Protein AF-A0A4U0VE78-F1 (afdb_monomer)

Radius of gyration: 19.24 Å; Cα contacts (8 Å, |Δi|>4): 191; chains: 1; bounding box: 37×39×58 Å

Structure (mmCIF, N/CA/C/O backbone):
data_AF-A0A4U0VE78-F1
#
_entry.id   AF-A0A4U0VE78-F1
#
loop_
_atom_site.group_PDB
_atom_site.id
_atom_site.type_symbol
_atom_site.label_atom_id
_atom_site.label_alt_id
_atom_site.label_comp_id
_atom_site.label_asym_id
_atom_site.label_entity_id
_atom_site.label_seq_id
_atom_site.pdbx_PDB_ins_code
_atom_site.Cartn_x
_atom_site.Cartn_y
_atom_site.Cartn_z
_atom_site.occupancy
_atom_site.B_iso_or_equiv
_atom_site.auth_seq_id
_atom_site.auth_comp_id
_atom_site.auth_asym_id
_atom_site.auth_atom_id
_atom_site.pdbx_PDB_model_num
ATOM 1 N N . MET A 1 1 ? 1.342 -24.708 -14.573 1.00 27.44 1 MET A N 1
ATOM 2 C CA . MET A 1 1 ? 1.423 -23.961 -13.300 1.00 27.44 1 MET A CA 1
ATOM 3 C C . MET A 1 1 ? 1.554 -22.489 -13.660 1.00 27.44 1 MET A C 1
ATOM 5 O O . MET A 1 1 ? 2.652 -22.051 -13.956 1.00 27.44 1 MET A O 1
ATOM 9 N N . GLY A 1 2 ? 0.429 -21.781 -13.789 1.00 24.72 2 GLY A N 1
ATOM 10 C CA . GLY A 1 2 ? 0.387 -20.379 -14.217 1.00 24.72 2 GLY A CA 1
ATOM 11 C C . GLY A 1 2 ? -0.130 -19.509 -13.079 1.00 24.72 2 GLY A C 1
ATOM 12 O O . GLY A 1 2 ? -1.175 -19.813 -12.507 1.00 24.72 2 GLY A O 1
ATOM 13 N N . PHE A 1 3 ? 0.623 -18.475 -12.713 1.00 32.72 3 PHE A N 1
ATOM 14 C CA . PHE A 1 3 ? 0.104 -17.383 -11.899 1.00 32.72 3 PHE A CA 1
ATOM 15 C C . PHE A 1 3 ? -0.482 -16.368 -12.872 1.00 32.72 3 PHE A C 1
ATOM 17 O O . PHE A 1 3 ? 0.256 -15.757 -13.636 1.00 32.72 3 PHE A O 1
ATOM 24 N N . ASP A 1 4 ? -1.807 -16.268 -12.879 1.00 31.20 4 ASP A N 1
ATOM 25 C CA . ASP A 1 4 ? -2.548 -15.326 -13.709 1.00 31.20 4 ASP A CA 1
ATOM 26 C C . ASP A 1 4 ? -2.291 -13.903 -13.186 1.00 31.20 4 ASP A C 1
ATOM 28 O O . ASP A 1 4 ? -2.789 -13.491 -12.135 1.00 31.20 4 ASP A O 1
ATOM 32 N N . SER A 1 5 ? -1.415 -13.188 -13.882 1.00 38.59 5 SER A N 1
ATOM 33 C CA . SER A 1 5 ? -1.049 -11.784 -13.681 1.00 38.59 5 SER A CA 1
ATOM 34 C C . SER A 1 5 ? -2.082 -10.866 -14.345 1.00 38.59 5 SER A C 1
ATOM 36 O O . SER A 1 5 ? -1.769 -10.137 -15.280 1.00 38.59 5 SER A O 1
ATOM 38 N N . GLY A 1 6 ? -3.339 -10.963 -13.907 1.00 34.12 6 GLY A N 1
ATOM 39 C CA . GLY A 1 6 ? -4.485 -10.376 -14.611 1.00 34.12 6 GLY A CA 1
ATOM 40 C C . GLY A 1 6 ? -5.048 -9.065 -14.056 1.00 34.12 6 GLY A C 1
ATOM 41 O O . GLY A 1 6 ? -6.197 -8.774 -14.354 1.00 34.12 6 GLY A O 1
ATOM 42 N N . TYR A 1 7 ? -4.332 -8.291 -13.232 1.00 46.88 7 TYR A N 1
ATOM 43 C CA . TYR A 1 7 ? -4.975 -7.190 -12.481 1.00 46.88 7 TYR A CA 1
ATOM 44 C C . TYR A 1 7 ? -4.452 -5.773 -12.765 1.00 46.88 7 TYR A C 1
ATOM 46 O O . TYR A 1 7 ? -4.943 -4.817 -12.169 1.00 46.88 7 TYR A O 1
ATOM 54 N N . GLY A 1 8 ? -3.530 -5.620 -13.718 1.00 35.56 8 GLY A N 1
ATOM 55 C CA . GLY A 1 8 ? -3.016 -4.324 -14.176 1.00 35.56 8 GLY A CA 1
ATOM 56 C C . GLY A 1 8 ? -3.781 -3.647 -15.314 1.00 35.56 8 GLY A C 1
ATOM 57 O O . GLY A 1 8 ? -3.544 -2.482 -15.628 1.00 35.56 8 GLY A O 1
ATOM 58 N N . SER A 1 9 ? -4.668 -4.375 -15.995 1.00 37.34 9 SER A N 1
ATOM 59 C CA . SER A 1 9 ? -5.092 -4.005 -17.354 1.00 37.34 9 SER A CA 1
ATOM 60 C C . SER A 1 9 ? -6.288 -3.050 -17.431 1.00 37.34 9 SER A C 1
ATOM 62 O O . SER A 1 9 ? -6.512 -2.447 -18.479 1.00 37.34 9 SER A O 1
ATOM 64 N N . ASP A 1 10 ? -7.043 -2.874 -16.345 1.00 33.41 10 ASP A N 1
ATOM 65 C CA . ASP A 1 10 ? -8.353 -2.209 -16.413 1.00 33.41 10 ASP A CA 1
ATOM 66 C C . ASP A 1 10 ? -8.337 -0.715 -16.041 1.00 33.41 10 ASP A C 1
ATOM 68 O O . ASP A 1 10 ? -9.365 -0.049 -16.144 1.00 33.41 10 ASP A O 1
ATOM 72 N N . MET A 1 11 ? -7.183 -0.141 -15.672 1.00 41.16 11 MET A N 1
ATOM 73 C CA . MET A 1 11 ? -7.094 1.281 -15.286 1.00 41.16 11 MET A CA 1
ATOM 74 C C . MET A 1 11 ? -6.880 2.269 -16.448 1.00 41.16 11 MET A C 1
ATOM 76 O O . MET A 1 11 ? -6.975 3.473 -16.225 1.00 41.16 11 MET A O 1
ATOM 80 N N . PHE A 1 12 ? -6.634 1.813 -17.684 1.00 41.91 12 PHE A N 1
ATOM 81 C CA . PHE A 1 12 ? -6.246 2.696 -18.803 1.00 41.91 12 PHE A CA 1
ATOM 82 C C . PHE A 1 12 ? -7.201 2.678 -20.011 1.00 41.91 12 PHE A C 1
ATOM 84 O O . PHE A 1 12 ? -6.773 2.857 -21.148 1.00 41.91 12 PHE A O 1
ATOM 91 N N . LYS A 1 13 ? -8.513 2.507 -19.802 1.00 34.09 13 LYS A N 1
ATOM 92 C CA . LYS A 1 13 ? -9.522 2.782 -20.848 1.00 34.09 13 LYS A CA 1
ATOM 93 C C . LYS A 1 13 ? -10.047 4.220 -20.743 1.00 34.09 13 LYS A C 1
ATOM 95 O O . LYS A 1 13 ? -11.220 4.445 -20.466 1.00 34.09 13 LYS A O 1
ATOM 100 N N . GLY A 1 14 ? -9.156 5.187 -20.955 1.00 33.69 14 GLY A N 1
ATOM 101 C CA . GLY A 1 14 ? -9.486 6.596 -21.202 1.00 33.69 14 GLY A CA 1
ATOM 102 C C . GLY A 1 14 ? -9.104 6.953 -22.638 1.00 33.69 14 GLY A C 1
ATOM 103 O O . GLY A 1 14 ? -7.996 6.642 -23.059 1.00 33.69 14 GLY A O 1
ATOM 104 N N . GLY A 1 15 ? -10.051 7.499 -23.402 1.00 37.38 15 GLY A N 1
ATOM 105 C CA . GLY A 1 15 ? -10.053 7.532 -24.865 1.00 37.38 15 GLY A CA 1
ATOM 106 C C . GLY A 1 15 ? -8.938 8.337 -25.535 1.00 37.38 15 GLY A C 1
ATOM 107 O O . GLY A 1 15 ? -8.565 9.414 -25.082 1.00 37.38 15 GLY A O 1
ATOM 108 N N . PHE A 1 16 ? -8.479 7.807 -26.668 1.00 35.72 16 PHE A N 1
ATOM 109 C CA . PHE A 1 16 ? -7.700 8.518 -27.676 1.00 35.72 16 PHE A CA 1
ATOM 110 C C . PHE A 1 16 ? -8.466 8.376 -29.000 1.00 35.72 16 PHE A C 1
ATOM 112 O O . PHE A 1 16 ? -8.469 7.309 -29.617 1.00 35.72 16 PHE A O 1
ATOM 119 N N . ASP A 1 17 ? -9.208 9.407 -29.396 1.00 43.34 17 ASP A N 1
ATOM 120 C CA . ASP A 1 17 ? -9.890 9.495 -30.685 1.00 43.34 17 ASP A CA 1
ATOM 121 C C . ASP A 1 17 ? -8.882 9.971 -31.735 1.00 43.34 17 ASP A C 1
ATOM 123 O O . ASP A 1 17 ? -8.721 11.156 -31.996 1.00 43.34 17 ASP A O 1
ATOM 127 N N . GLY A 1 18 ? -8.136 9.012 -32.291 1.00 45.59 18 GLY A N 1
ATOM 128 C CA . GLY A 1 18 ? -7.018 9.224 -33.214 1.00 45.59 18 GLY A CA 1
ATOM 129 C C . GLY A 1 18 ? -7.351 10.011 -34.486 1.00 45.59 18 GLY A C 1
ATOM 130 O O . GLY A 1 18 ? -7.431 9.439 -35.569 1.00 45.59 18 GLY A O 1
ATOM 131 N N . SER A 1 19 ? -7.469 11.330 -34.367 1.00 44.75 19 SER A N 1
ATOM 132 C CA . SER A 1 19 ? -7.599 12.266 -35.477 1.00 44.75 19 SER A CA 1
ATOM 133 C C . SER A 1 19 ? -6.747 13.507 -35.210 1.00 44.75 19 SER A C 1
ATOM 135 O O . SER A 1 19 ? -7.251 14.579 -34.884 1.00 44.75 19 SER A O 1
ATOM 137 N N . GLY A 1 20 ? -5.435 13.355 -35.362 1.00 41.97 20 GLY A N 1
ATOM 138 C CA . GLY A 1 20 ? -4.485 14.460 -35.429 1.00 41.97 20 GLY A CA 1
ATOM 139 C C . GLY A 1 20 ? -3.294 14.041 -36.280 1.00 41.97 20 GLY A C 1
ATOM 140 O O . GLY A 1 20 ? -2.680 13.014 -36.000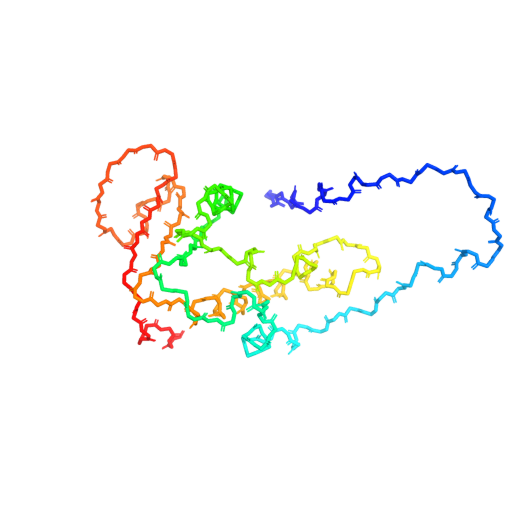 1.00 41.97 20 GLY A O 1
ATOM 141 N N . ASP A 1 21 ? -3.028 14.789 -37.350 1.00 46.38 21 ASP A N 1
ATOM 142 C CA . ASP A 1 21 ? -1.895 14.585 -38.256 1.00 46.38 21 ASP A CA 1
ATOM 143 C C . ASP A 1 21 ? -0.574 14.532 -37.478 1.00 46.38 21 ASP A C 1
ATOM 145 O O . ASP A 1 21 ? -0.225 15.467 -36.759 1.00 46.38 21 ASP A O 1
ATOM 149 N N . VAL A 1 22 ? 0.154 13.426 -37.639 1.00 48.09 22 VAL A N 1
ATOM 150 C CA . VAL A 1 22 ? 1.394 13.137 -36.912 1.00 48.09 22 VAL A CA 1
ATOM 151 C C . VAL A 1 22 ? 2.574 13.709 -37.698 1.00 48.09 22 VAL A C 1
ATOM 153 O O . VAL A 1 22 ? 2.828 13.314 -38.839 1.00 48.09 22 VAL A O 1
ATOM 156 N N . THR A 1 23 ? 3.311 14.640 -37.099 1.00 45.19 23 THR A N 1
ATOM 157 C CA . THR A 1 23 ? 4.557 15.176 -37.659 1.00 45.19 23 THR A CA 1
ATOM 158 C C . THR A 1 23 ? 5.752 14.295 -37.259 1.00 45.19 23 THR A C 1
ATOM 160 O O . THR A 1 23 ? 5.697 13.603 -36.243 1.00 45.19 23 THR A O 1
ATOM 163 N N . PRO A 1 24 ? 6.886 14.315 -37.992 1.00 50.06 24 PRO A N 1
ATOM 164 C CA . PRO A 1 24 ? 8.073 13.523 -37.638 1.00 50.06 24 PRO A CA 1
ATOM 165 C C . PRO A 1 24 ? 8.673 13.833 -36.252 1.00 50.06 24 PRO A C 1
ATOM 167 O O . PRO A 1 24 ? 9.544 13.097 -35.797 1.00 50.06 24 PRO A O 1
ATOM 170 N N . GLN A 1 25 ? 8.223 14.906 -35.589 1.00 47.09 25 GLN A N 1
ATOM 171 C CA . GLN A 1 25 ? 8.633 15.305 -34.238 1.00 47.09 25 GLN A CA 1
ATOM 172 C C . GLN A 1 25 ? 7.798 14.633 -33.129 1.00 47.09 25 GLN A C 1
ATOM 174 O O . GLN A 1 25 ? 8.206 14.651 -31.972 1.00 47.09 25 GLN A O 1
ATOM 179 N N . ASP A 1 26 ? 6.692 13.959 -33.467 1.00 46.66 26 ASP A N 1
ATOM 180 C CA . ASP A 1 26 ? 5.845 13.232 -32.506 1.00 46.66 26 ASP A CA 1
ATOM 181 C C . ASP A 1 26 ? 6.377 11.817 -32.181 1.00 46.66 26 ASP A C 1
ATOM 183 O O . ASP A 1 26 ? 5.838 11.110 -31.329 1.00 46.66 26 ASP A O 1
ATOM 187 N N . LEU A 1 27 ? 7.469 11.394 -32.829 1.00 48.28 27 LEU A N 1
ATOM 188 C CA . LEU A 1 27 ? 8.107 10.086 -32.624 1.00 48.28 27 LEU A CA 1
ATOM 189 C C . LEU A 1 27 ? 9.083 10.038 -31.431 1.00 48.28 27 LEU A C 1
ATOM 191 O O . LEU A 1 27 ? 9.579 8.959 -31.109 1.00 48.28 27 LEU A O 1
ATOM 195 N N . GLU A 1 28 ? 9.332 11.156 -30.738 1.00 46.00 28 GLU A N 1
ATOM 196 C CA . GLU A 1 28 ? 10.212 11.202 -29.552 1.00 46.00 28 GLU A CA 1
ATOM 197 C C . GLU A 1 28 ? 9.463 11.218 -28.204 1.00 46.00 28 GLU A C 1
ATOM 199 O O . GLU A 1 28 ? 10.092 11.236 -27.146 1.00 46.00 28 GLU A O 1
ATOM 204 N N . PHE A 1 29 ? 8.126 11.146 -28.201 1.00 47.78 29 PHE A N 1
ATOM 205 C CA . PHE A 1 29 ? 7.316 11.236 -26.974 1.00 47.78 29 PHE A CA 1
ATOM 206 C C . PHE A 1 29 ? 6.871 9.885 -26.388 1.00 47.78 29 PHE A C 1
ATOM 208 O O . PHE A 1 29 ? 5.933 9.817 -25.600 1.00 47.78 29 PHE A O 1
ATOM 215 N N . ASN A 1 30 ? 7.572 8.799 -26.715 1.00 52.19 30 ASN A N 1
ATOM 216 C CA . ASN A 1 30 ? 7.597 7.599 -25.876 1.00 52.19 30 ASN A CA 1
ATOM 217 C C . ASN A 1 30 ? 8.902 7.630 -25.081 1.00 52.19 30 ASN A C 1
ATOM 219 O O . ASN A 1 30 ? 9.851 6.909 -25.394 1.00 52.19 30 ASN A O 1
ATOM 223 N N . SER A 1 31 ? 8.977 8.520 -24.085 1.00 59.25 31 SER A N 1
ATOM 224 C CA . SER A 1 31 ? 10.150 8.598 -23.221 1.00 59.25 31 SER A CA 1
ATOM 225 C C . SER A 1 31 ? 10.340 7.242 -22.542 1.00 59.25 31 SER A C 1
ATOM 227 O O . SER A 1 31 ? 9.518 6.766 -21.755 1.00 59.25 31 SER A O 1
ATOM 229 N N . ILE A 1 32 ? 11.415 6.558 -22.919 1.00 69.62 32 ILE A N 1
ATOM 230 C CA . ILE A 1 32 ? 11.836 5.336 -22.252 1.00 69.62 32 ILE A CA 1
ATOM 231 C C . ILE A 1 32 ? 12.255 5.771 -20.850 1.00 69.62 32 ILE A C 1
ATOM 233 O O . ILE A 1 32 ? 13.304 6.387 -20.674 1.00 69.62 32 ILE A O 1
ATOM 237 N N . ALA A 1 33 ? 11.423 5.489 -19.852 1.00 79.00 33 ALA A N 1
ATOM 238 C CA . ALA A 1 33 ? 11.787 5.720 -18.468 1.00 79.00 33 ALA A CA 1
ATOM 239 C C . ALA A 1 33 ? 12.881 4.717 -18.096 1.00 79.00 33 ALA A C 1
ATOM 241 O O . ALA A 1 33 ? 12.765 3.521 -18.382 1.00 79.00 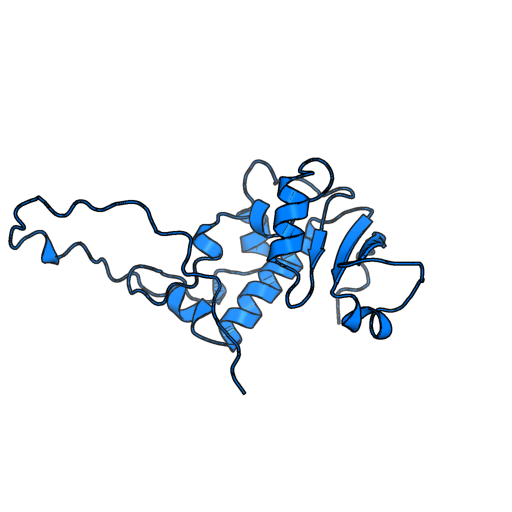33 ALA A O 1
ATOM 242 N N . THR A 1 34 ? 13.949 5.161 -17.446 1.00 89.44 34 THR A N 1
ATOM 243 C CA . THR A 1 34 ? 14.881 4.226 -16.806 1.00 89.44 34 THR A CA 1
ATOM 244 C C . THR A 1 34 ? 14.132 3.459 -15.716 1.00 89.44 34 THR A C 1
ATOM 246 O O . THR A 1 34 ? 13.248 4.016 -15.070 1.00 89.44 34 THR A O 1
ATOM 249 N N . CYS A 1 35 ? 14.430 2.170 -15.546 1.00 93.00 35 CYS A N 1
ATOM 250 C CA . CYS A 1 35 ? 13.837 1.412 -14.451 1.00 93.00 35 CYS A CA 1
ATOM 251 C C . CYS A 1 35 ? 14.333 1.936 -13.104 1.00 93.00 35 CYS A C 1
ATOM 253 O O . CYS A 1 35 ? 15.541 2.103 -12.919 1.00 93.00 35 CYS A O 1
ATOM 255 N N . ASP A 1 36 ? 13.412 2.118 -12.165 1.00 95.06 36 ASP A N 1
ATOM 256 C CA . ASP A 1 36 ? 13.767 2.481 -10.802 1.00 95.06 36 ASP A CA 1
ATOM 257 C C . ASP A 1 36 ? 14.449 1.289 -10.109 1.00 95.06 36 ASP A C 1
ATOM 259 O O . ASP A 1 36 ? 13.987 0.146 -10.227 1.00 95.06 36 ASP A O 1
ATOM 263 N N . PRO A 1 37 ? 15.564 1.510 -9.391 1.00 96.50 37 PRO A N 1
ATOM 264 C CA . PRO A 1 37 ? 16.186 0.463 -8.597 1.00 96.50 37 PRO A CA 1
ATOM 265 C C . PRO A 1 37 ? 15.344 0.138 -7.357 1.00 96.50 37 PRO A C 1
ATOM 267 O O . PRO A 1 37 ? 14.849 1.027 -6.663 1.00 96.50 37 PRO A O 1
ATOM 270 N N . ILE A 1 38 ? 15.261 -1.152 -7.013 1.00 96.94 38 ILE A N 1
ATOM 271 C CA . ILE A 1 38 ? 14.505 -1.634 -5.843 1.00 96.94 38 ILE A CA 1
ATOM 272 C C . ILE A 1 38 ? 14.962 -1.000 -4.518 1.00 96.94 38 ILE A C 1
ATOM 274 O O . ILE A 1 38 ? 14.166 -0.855 -3.595 1.00 96.94 38 ILE A O 1
ATOM 278 N N . SER A 1 39 ? 16.222 -0.559 -4.433 1.00 97.31 39 SER A N 1
ATOM 279 C CA . SER A 1 39 ? 16.798 0.089 -3.249 1.00 97.31 39 SER A CA 1
ATOM 280 C C . SER A 1 39 ? 16.163 1.436 -2.887 1.00 97.31 39 SER A C 1
ATOM 282 O O . SER A 1 39 ? 16.377 1.904 -1.773 1.00 97.31 39 SER A O 1
ATOM 284 N N . ILE A 1 40 ? 15.391 2.058 -3.786 1.00 97.62 40 ILE A N 1
ATOM 285 C CA . ILE A 1 40 ? 14.613 3.267 -3.471 1.00 97.62 40 ILE A CA 1
ATOM 286 C C . ILE A 1 40 ? 13.478 2.939 -2.498 1.00 97.62 40 ILE A C 1
ATOM 288 O O . ILE A 1 40 ? 13.220 3.695 -1.565 1.00 97.62 40 ILE A O 1
ATOM 292 N N . TYR A 1 41 ? 12.803 1.808 -2.701 1.00 97.62 41 TYR A N 1
ATOM 293 C CA . TYR A 1 41 ? 11.528 1.492 -2.058 1.00 97.62 41 TYR A CA 1
ATOM 294 C C . TYR A 1 41 ? 11.725 0.767 -0.728 1.00 97.62 41 TYR A C 1
ATOM 296 O O . TYR A 1 41 ? 11.296 -0.376 -0.547 1.00 97.62 41 TYR A O 1
ATOM 304 N N . THR A 1 42 ? 12.408 1.429 0.206 1.00 98.00 42 THR A N 1
ATOM 305 C CA . THR A 1 42 ? 12.588 0.942 1.580 1.00 98.00 42 THR A CA 1
ATOM 306 C C . THR A 1 42 ? 11.353 1.217 2.442 1.00 98.00 42 THR A C 1
ATOM 308 O O . THR A 1 42 ? 10.458 1.975 2.062 1.00 98.00 42 THR A O 1
ATOM 311 N N . ILE A 1 43 ? 11.307 0.622 3.637 1.00 96.56 43 ILE A N 1
ATOM 312 C CA . ILE A 1 43 ? 10.238 0.865 4.620 1.0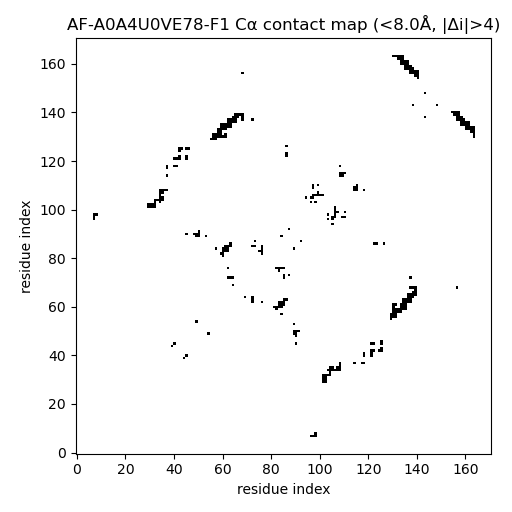0 96.56 43 ILE A CA 1
ATOM 313 C C . ILE A 1 43 ? 10.168 2.360 4.971 1.00 96.56 43 ILE A C 1
ATOM 315 O O . ILE A 1 43 ? 9.090 2.952 4.985 1.00 96.56 43 ILE A O 1
ATOM 319 N N . GLU A 1 44 ? 11.321 2.989 5.204 1.00 97.69 44 GLU A N 1
ATOM 320 C CA . GLU A 1 44 ? 11.446 4.408 5.546 1.00 97.69 44 GLU A CA 1
ATOM 321 C C . GLU A 1 44 ? 10.976 5.299 4.397 1.00 97.69 44 GLU A C 1
ATOM 323 O O . GLU A 1 44 ? 10.291 6.297 4.634 1.00 97.69 44 GLU A O 1
ATOM 328 N N . TRP A 1 45 ? 11.297 4.921 3.154 1.00 97.81 45 TRP A N 1
ATOM 329 C CA . TRP A 1 45 ? 10.818 5.636 1.978 1.00 97.81 45 TRP A CA 1
ATOM 330 C C . TRP A 1 45 ? 9.290 5.623 1.920 1.00 97.81 45 TRP A C 1
ATOM 332 O O . TRP A 1 45 ? 8.688 6.689 1.778 1.00 97.81 45 TRP A O 1
ATOM 342 N N . PHE A 1 46 ? 8.654 4.460 2.109 1.00 97.88 46 PHE A N 1
ATOM 343 C CA . PHE A 1 46 ? 7.193 4.359 2.125 1.00 97.88 46 PHE A CA 1
ATOM 344 C C . PHE A 1 46 ? 6.573 5.185 3.251 1.00 97.88 46 PHE A C 1
ATOM 346 O O . PHE A 1 46 ? 5.632 5.938 2.999 1.00 97.88 46 PHE A O 1
ATOM 353 N N . LEU A 1 47 ? 7.119 5.125 4.467 1.00 96.50 47 LEU A N 1
ATOM 354 C CA . LEU A 1 47 ? 6.631 5.947 5.578 1.00 96.50 47 LEU A CA 1
ATOM 355 C C . LEU A 1 47 ? 6.719 7.450 5.248 1.00 96.50 47 LEU A C 1
ATOM 357 O O . LEU A 1 47 ? 5.746 8.178 5.458 1.00 96.50 47 LEU A O 1
ATOM 361 N N . ALA A 1 48 ? 7.827 7.904 4.652 1.00 96.81 48 ALA A N 1
ATOM 362 C CA . ALA A 1 48 ? 8.023 9.300 4.251 1.00 96.81 48 ALA A CA 1
ATOM 363 C C . ALA A 1 48 ? 7.127 9.746 3.075 1.00 96.81 48 ALA A C 1
ATOM 365 O O . ALA A 1 48 ? 6.725 10.911 3.012 1.00 96.81 48 ALA A O 1
ATOM 366 N N . HIS A 1 49 ? 6.778 8.832 2.165 1.00 96.56 49 HIS A N 1
ATOM 367 C CA . HIS A 1 49 ? 5.984 9.109 0.958 1.00 96.56 49 HIS A CA 1
ATOM 368 C C . HIS A 1 49 ? 4.502 8.741 1.098 1.00 96.56 49 HIS A C 1
ATOM 370 O O . HIS A 1 49 ? 3.769 8.679 0.110 1.00 96.56 49 HIS A O 1
ATOM 376 N N . THR A 1 50 ? 4.039 8.553 2.332 1.00 96.88 50 THR A N 1
ATOM 377 C CA . THR A 1 50 ? 2.619 8.416 2.663 1.00 96.88 50 THR A CA 1
ATOM 378 C C . THR A 1 50 ? 1.831 9.644 2.191 1.00 96.88 50 THR A C 1
ATOM 380 O O . THR A 1 50 ? 2.254 10.793 2.412 1.00 96.88 50 THR A O 1
ATOM 383 N N . LEU A 1 51 ? 0.672 9.416 1.563 1.00 96.25 51 LEU A N 1
ATOM 384 C CA . LEU A 1 51 ? -0.228 10.484 1.126 1.00 96.25 51 LEU A CA 1
ATOM 385 C C . LEU A 1 51 ? -0.667 11.352 2.318 1.00 96.25 51 LEU A C 1
ATOM 387 O O . LEU A 1 51 ? -0.913 10.811 3.396 1.00 96.25 51 LEU A O 1
ATOM 391 N N . PRO A 1 52 ? -0.820 12.685 2.160 1.00 96.19 52 PRO A N 1
ATOM 392 C CA . PRO A 1 52 ? -1.104 13.590 3.278 1.00 96.19 52 PRO A CA 1
ATOM 393 C C . PRO A 1 52 ? -2.293 13.178 4.153 1.00 96.19 52 PRO A C 1
ATOM 395 O O . PRO A 1 52 ? -2.204 13.277 5.374 1.00 96.19 52 PRO A O 1
ATOM 398 N N . ALA A 1 53 ? -3.363 12.659 3.542 1.00 94.25 53 ALA A N 1
ATOM 399 C CA . ALA A 1 53 ? -4.553 12.191 4.250 1.00 94.25 53 ALA A CA 1
ATOM 400 C C . ALA A 1 53 ? -4.263 11.046 5.236 1.00 94.25 53 ALA A C 1
ATOM 402 O O . ALA A 1 53 ? -4.958 10.931 6.236 1.00 94.25 53 ALA A O 1
ATOM 403 N N . TYR A 1 54 ? -3.212 10.255 5.005 1.00 95.06 54 TYR A N 1
ATOM 404 C CA . TYR A 1 54 ? -2.855 9.069 5.788 1.00 95.06 54 TYR A CA 1
ATOM 405 C C . TYR A 1 54 ? -1.572 9.246 6.610 1.00 95.06 54 TYR A C 1
ATOM 407 O O . TYR A 1 54 ? -1.077 8.279 7.178 1.00 95.06 54 TYR A O 1
ATOM 415 N N . ARG A 1 55 ? -1.020 10.467 6.723 1.00 93.06 55 ARG A N 1
ATOM 416 C CA . ARG A 1 55 ? 0.175 10.767 7.549 1.00 93.06 55 ARG A CA 1
ATOM 417 C C . ARG A 1 55 ? -0.131 10.794 9.051 1.00 93.06 55 ARG A C 1
ATOM 419 O O . ARG A 1 55 ? 0.174 11.756 9.751 1.00 93.06 55 ARG A O 1
ATOM 426 N N . HIS A 1 56 ? -0.773 9.747 9.538 1.00 91.88 56 HIS A N 1
ATOM 427 C CA . HIS A 1 56 ? -1.152 9.563 10.927 1.00 91.88 56 HIS A CA 1
ATOM 428 C C . HIS A 1 56 ? -1.215 8.064 11.247 1.00 91.88 56 HIS A C 1
ATOM 430 O O . HIS A 1 56 ? -1.129 7.211 10.365 1.00 91.88 56 HIS A O 1
ATOM 436 N N . GLU A 1 57 ? -1.335 7.732 12.529 1.00 93.06 57 GLU A N 1
ATOM 437 C CA . GLU A 1 57 ? -1.480 6.343 12.956 1.00 93.06 57 GLU A CA 1
ATOM 438 C C . GLU A 1 57 ? -2.878 5.796 12.624 1.00 93.06 57 GLU A C 1
ATOM 440 O O . GLU A 1 57 ? -3.894 6.404 12.959 1.00 93.06 57 GLU A O 1
ATOM 445 N N . LEU A 1 58 ? -2.940 4.605 12.025 1.00 91.88 58 LEU A N 1
ATOM 446 C CA . LEU A 1 58 ? -4.189 3.944 11.645 1.00 91.88 58 LEU A CA 1
ATOM 447 C C . LEU A 1 58 ? -4.778 3.207 12.855 1.00 91.88 58 LEU A C 1
ATOM 449 O O . LEU A 1 58 ? -4.514 2.022 13.091 1.00 91.88 58 LEU A O 1
ATOM 453 N N . HIS A 1 59 ? -5.545 3.924 13.674 1.00 91.44 59 HIS A N 1
ATOM 454 C CA . HIS A 1 59 ? -6.170 3.364 14.870 1.00 91.44 59 HIS A CA 1
ATOM 455 C C . HIS A 1 59 ? -7.416 2.542 14.531 1.00 91.44 59 HIS A C 1
ATOM 457 O O . HIS A 1 59 ? -8.462 3.102 14.227 1.00 91.44 59 HIS A O 1
ATOM 463 N N . ASN A 1 60 ? -7.340 1.219 14.701 1.00 89.19 60 ASN A N 1
ATOM 464 C CA . ASN A 1 60 ? -8.440 0.270 14.462 1.00 89.19 60 ASN A CA 1
ATOM 465 C C . ASN A 1 60 ? -8.926 0.152 13.006 1.00 89.19 60 ASN A C 1
ATOM 467 O O . ASN A 1 60 ? -9.825 -0.648 12.762 1.00 89.19 60 ASN A O 1
ATOM 471 N N . THR A 1 61 ? -8.348 0.900 12.063 1.00 94.62 61 THR A N 1
ATOM 472 C CA . THR A 1 61 ? -8.806 0.943 10.666 1.00 94.62 61 THR A CA 1
ATOM 473 C C . THR A 1 61 ? -7.955 0.120 9.705 1.00 94.62 61 THR A C 1
ATOM 475 O O . THR A 1 61 ? -8.400 -0.185 8.605 1.00 94.62 61 THR A O 1
ATOM 478 N N . ALA A 1 62 ? -6.741 -0.287 10.085 1.00 94.62 62 ALA A N 1
ATOM 479 C CA . ALA A 1 62 ? -5.864 -1.029 9.179 1.00 94.62 62 ALA A CA 1
ATOM 480 C C . ALA A 1 62 ? -6.488 -2.378 8.767 1.00 94.62 62 ALA A C 1
ATOM 482 O O . ALA A 1 62 ? -6.794 -3.206 9.625 1.00 94.62 62 ALA A O 1
ATOM 483 N N . LEU A 1 63 ? -6.645 -2.604 7.463 1.00 94.62 63 LEU A N 1
ATOM 484 C CA . LEU A 1 63 ? -7.179 -3.812 6.841 1.00 94.62 63 LEU A CA 1
ATOM 485 C C . LEU A 1 63 ? -6.097 -4.467 5.974 1.00 94.62 63 LEU A C 1
ATOM 487 O O . LEU A 1 63 ? -5.750 -3.999 4.890 1.00 94.62 63 LEU A O 1
ATOM 491 N N . PHE A 1 64 ? -5.583 -5.586 6.464 1.00 92.75 64 PHE A N 1
ATOM 492 C CA . PHE A 1 64 ? -4.712 -6.499 5.739 1.00 92.75 64 PHE A CA 1
ATOM 493 C C . PHE A 1 64 ? -5.549 -7.543 5.012 1.00 92.75 64 PHE A C 1
ATOM 495 O O . PHE A 1 64 ? -6.682 -7.845 5.391 1.00 92.75 64 PHE A O 1
ATOM 502 N N . TYR A 1 65 ? -4.970 -8.154 3.991 1.00 89.19 65 TYR A N 1
ATOM 503 C CA . TYR A 1 65 ? -5.632 -9.197 3.228 1.00 89.19 65 TYR A CA 1
ATOM 504 C C . TYR A 1 65 ? -4.626 -10.244 2.763 1.00 89.19 65 TYR A C 1
ATOM 506 O O . TYR A 1 65 ? -3.421 -9.999 2.708 1.00 89.19 65 TYR A O 1
ATOM 514 N N . THR A 1 66 ? -5.118 -11.438 2.456 1.00 85.25 66 THR A N 1
ATOM 515 C CA . THR A 1 66 ? -4.302 -12.541 1.953 1.00 85.25 66 THR A CA 1
ATOM 516 C C . THR A 1 66 ? -4.531 -12.761 0.459 1.00 85.25 66 THR A C 1
ATOM 518 O O . THR A 1 66 ? -5.177 -11.982 -0.248 1.00 85.25 66 THR A O 1
ATOM 521 N N . ARG A 1 67 ? -3.918 -13.817 -0.078 1.00 81.00 67 ARG A N 1
ATOM 522 C CA . ARG A 1 67 ? -3.986 -14.131 -1.502 1.00 81.00 67 ARG A CA 1
ATOM 523 C C . ARG A 1 67 ? -5.450 -14.217 -1.960 1.00 81.00 67 ARG A C 1
ATOM 525 O O . ARG A 1 67 ? -6.248 -14.921 -1.351 1.00 81.00 67 ARG A O 1
ATOM 532 N N . ARG A 1 68 ? -5.754 -13.561 -3.088 1.00 83.56 68 ARG A N 1
ATOM 533 C CA . ARG A 1 68 ? -7.084 -13.497 -3.734 1.00 83.56 68 ARG A CA 1
ATOM 534 C C . ARG A 1 68 ? -8.160 -12.703 -2.976 1.00 83.56 68 ARG A C 1
ATOM 536 O O . ARG A 1 68 ? -9.295 -12.702 -3.434 1.00 83.56 68 ARG A O 1
ATOM 543 N N . THR A 1 69 ? -7.831 -11.993 -1.893 1.00 83.75 69 THR A N 1
ATOM 544 C CA . THR A 1 69 ? -8.791 -11.108 -1.200 1.00 83.75 69 THR A CA 1
ATOM 545 C C . THR A 1 69 ? -8.507 -9.615 -1.369 1.00 83.75 69 THR A C 1
ATOM 547 O O . THR A 1 69 ? -9.216 -8.808 -0.785 1.00 83.75 69 THR A O 1
ATOM 550 N N . SER A 1 70 ? -7.547 -9.228 -2.219 1.00 87.94 70 SER A N 1
ATOM 551 C CA . SER A 1 70 ? -7.216 -7.815 -2.478 1.00 87.94 70 SER A CA 1
ATOM 552 C C . SER A 1 70 ? -8.406 -6.986 -2.981 1.00 87.94 70 SER A C 1
ATOM 554 O O . SER A 1 70 ? -8.731 -5.968 -2.380 1.00 87.94 70 SER A O 1
ATOM 556 N N . GLY A 1 71 ? -9.083 -7.441 -4.045 1.00 87.81 71 GLY A N 1
ATOM 557 C CA . GLY A 1 71 ? -10.260 -6.758 -4.600 1.00 87.81 71 GLY A CA 1
ATOM 558 C C . GLY A 1 71 ? -11.384 -6.613 -3.568 1.00 87.81 71 GLY A C 1
ATOM 559 O O . GLY A 1 71 ? -11.736 -5.490 -3.229 1.00 87.81 71 GLY A O 1
ATOM 560 N N . PRO A 1 72 ? -11.862 -7.715 -2.95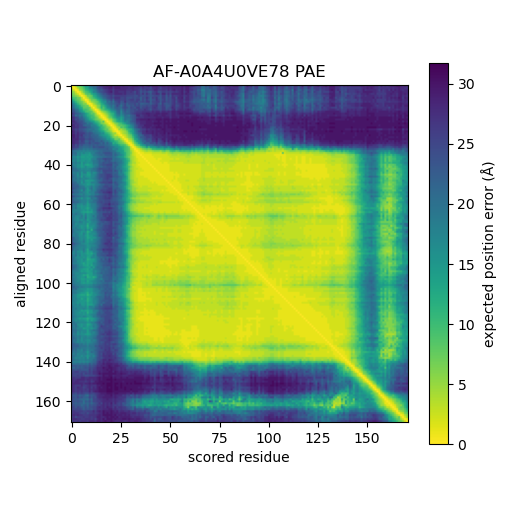8 1.00 91.25 72 PRO A N 1
ATOM 561 C CA . PRO A 1 72 ? -12.863 -7.645 -1.895 1.00 91.25 72 PRO A CA 1
ATOM 562 C C . PRO A 1 72 ? -12.472 -6.759 -0.700 1.00 91.25 72 PRO A C 1
ATOM 564 O O . PRO A 1 72 ? -13.333 -6.082 -0.139 1.00 91.25 72 PRO A O 1
ATOM 567 N N . ALA A 1 73 ? -11.193 -6.746 -0.300 1.00 87.06 73 ALA A N 1
ATOM 568 C CA . ALA A 1 73 ? -10.704 -5.896 0.786 1.00 87.06 73 ALA A CA 1
ATOM 569 C C . ALA A 1 73 ? -10.754 -4.413 0.413 1.00 87.06 73 ALA A C 1
ATOM 571 O O . ALA A 1 73 ? -11.180 -3.595 1.227 1.00 87.06 73 ALA A O 1
ATOM 572 N N . ARG A 1 74 ? -10.371 -4.084 -0.823 1.00 89.94 74 ARG A N 1
ATOM 573 C CA . ARG A 1 74 ? -10.479 -2.731 -1.360 1.00 89.94 74 ARG A CA 1
ATOM 574 C C . ARG A 1 74 ? -11.938 -2.289 -1.458 1.00 89.94 74 ARG A C 1
ATOM 576 O O . ARG A 1 74 ? -12.281 -1.250 -0.912 1.00 89.94 74 ARG A O 1
ATOM 583 N N . ASP A 1 75 ? -12.812 -3.114 -2.031 1.00 90.31 75 ASP A N 1
ATOM 584 C CA . ASP A 1 75 ? -14.244 -2.809 -2.122 1.00 90.31 75 ASP A CA 1
ATOM 585 C C . ASP A 1 75 ? -14.868 -2.574 -0.733 1.00 90.31 75 ASP A C 1
ATOM 587 O O . ASP A 1 75 ? -15.774 -1.757 -0.566 1.00 90.31 75 ASP A O 1
ATOM 591 N N . LEU A 1 76 ? -14.410 -3.314 0.286 1.00 89.50 76 LEU A N 1
ATOM 592 C CA . LEU A 1 76 ? -14.854 -3.126 1.665 1.00 89.50 76 LEU A CA 1
ATOM 593 C C . LEU A 1 76 ? -14.373 -1.786 2.243 1.00 89.50 76 LEU A C 1
ATOM 595 O O . LEU A 1 76 ? -15.160 -1.112 2.908 1.00 89.50 76 LEU A O 1
ATOM 599 N N . ALA A 1 77 ? -13.121 -1.401 1.984 1.00 91.75 77 ALA A N 1
ATOM 600 C CA . ALA A 1 77 ? -12.575 -0.112 2.400 1.00 91.75 77 ALA A CA 1
ATOM 601 C C . ALA A 1 77 ? -13.248 1.067 1.690 1.00 91.75 77 ALA A C 1
ATOM 603 O O . ALA A 1 77 ? -13.608 2.040 2.345 1.00 91.75 77 ALA A O 1
ATOM 604 N N . GLU A 1 78 ? -13.538 0.943 0.396 1.00 91.88 78 GLU A N 1
ATOM 605 C CA . GLU A 1 78 ? -14.274 1.959 -0.364 1.00 91.88 78 GLU A CA 1
ATOM 606 C C . GLU A 1 78 ? -15.715 2.137 0.151 1.00 91.88 78 GLU A C 1
ATOM 608 O O . GLU A 1 78 ? -16.211 3.262 0.230 1.00 91.88 78 GLU A O 1
ATOM 613 N N . ARG A 1 79 ? -16.390 1.052 0.565 1.00 93.06 79 ARG A N 1
ATOM 614 C CA . ARG A 1 79 ? -17.739 1.121 1.164 1.00 93.06 79 ARG A CA 1
ATOM 615 C C . ARG A 1 79 ? -17.756 1.673 2.590 1.00 93.06 79 ARG A C 1
ATOM 617 O O . ARG A 1 79 ? -18.773 2.225 3.011 1.00 93.06 79 ARG A O 1
ATOM 624 N N . HIS A 1 80 ? -16.674 1.494 3.344 1.00 93.81 80 HIS A N 1
ATOM 625 C CA . HIS A 1 80 ? -16.584 1.888 4.751 1.00 93.81 80 HIS A CA 1
ATOM 626 C C . HIS A 1 80 ? -15.251 2.598 5.054 1.00 93.81 80 HIS A C 1
ATOM 628 O O . HIS A 1 80 ? -14.458 2.095 5.858 1.00 93.81 80 HIS A O 1
ATOM 634 N N . PRO A 1 81 ? -15.012 3.782 4.463 1.00 92.62 81 PRO A N 1
ATOM 635 C CA . PRO A 1 81 ? -13.720 4.471 4.541 1.00 92.62 81 PRO A CA 1
ATOM 636 C C . PRO A 1 81 ? -13.344 4.910 5.965 1.00 92.62 81 PRO A C 1
ATOM 638 O O . PRO A 1 81 ? -12.164 5.014 6.286 1.00 92.62 81 PRO A O 1
ATOM 641 N N . ASP A 1 82 ? -14.330 5.098 6.848 1.00 92.25 82 ASP A N 1
ATOM 642 C CA . ASP A 1 82 ? -14.101 5.434 8.261 1.00 92.25 82 ASP A CA 1
ATOM 643 C C . ASP A 1 82 ? -13.712 4.217 9.125 1.00 92.25 82 ASP A C 1
ATOM 645 O O . ASP A 1 82 ? -13.325 4.370 10.284 1.00 92.25 82 ASP A O 1
ATOM 649 N N . GLN A 1 83 ? -13.849 2.996 8.595 1.00 92.75 83 GLN A N 1
ATOM 650 C CA . GLN A 1 83 ? -13.627 1.748 9.339 1.00 92.75 83 GLN A CA 1
ATOM 651 C C . GLN A 1 83 ? -12.466 0.925 8.800 1.00 92.75 83 GLN A C 1
ATOM 653 O O . GLN A 1 83 ? -11.851 0.186 9.568 1.00 92.75 83 GLN A O 1
ATOM 658 N N . TYR A 1 84 ? -12.170 1.032 7.506 1.00 93.88 84 TYR A N 1
ATOM 659 C CA . TYR A 1 84 ? -11.141 0.232 6.867 1.00 93.88 84 TYR A CA 1
ATOM 660 C C . TYR A 1 84 ? -10.250 1.083 5.971 1.00 93.88 84 TYR A C 1
ATOM 662 O O . TYR A 1 84 ? -10.700 1.927 5.204 1.00 93.88 84 TYR A O 1
ATOM 670 N N . THR A 1 85 ? -8.957 0.816 6.058 1.00 96.19 85 THR A N 1
ATOM 671 C CA . THR A 1 85 ? -7.907 1.389 5.224 1.00 96.19 85 THR A CA 1
ATOM 672 C C . THR A 1 85 ? -7.024 0.236 4.790 1.00 96.19 85 THR A C 1
ATOM 674 O O . THR A 1 85 ? -6.632 -0.569 5.629 1.00 96.19 85 THR A O 1
ATOM 677 N N . THR A 1 86 ? -6.708 0.124 3.510 1.00 95.00 86 THR A N 1
ATOM 678 C CA . THR A 1 86 ? -5.771 -0.862 2.965 1.00 95.00 86 THR A CA 1
ATOM 679 C C . THR A 1 86 ? -4.533 -0.153 2.420 1.00 95.00 86 THR A C 1
ATOM 681 O O . THR A 1 86 ? -4.441 1.073 2.423 1.00 95.00 86 THR A O 1
ATOM 684 N N . ILE A 1 87 ? -3.558 -0.916 1.925 1.00 94.31 87 ILE A N 1
ATOM 685 C CA . ILE A 1 87 ? -2.374 -0.334 1.281 1.00 94.31 87 ILE A CA 1
ATOM 686 C C . ILE A 1 87 ? -2.736 0.541 0.068 1.00 94.31 87 ILE A C 1
ATOM 688 O O . ILE A 1 87 ? -2.027 1.504 -0.199 1.00 94.31 87 ILE A O 1
ATOM 692 N N . TRP A 1 88 ? -3.842 0.245 -0.628 1.00 93.00 88 TRP A N 1
ATOM 693 C CA . TRP A 1 88 ? -4.250 0.921 -1.865 1.00 93.00 88 TRP A CA 1
ATOM 694 C C . TRP A 1 88 ? -4.571 2.403 -1.663 1.00 93.00 88 TRP A C 1
ATOM 696 O O . TRP A 1 88 ? -4.425 3.188 -2.598 1.00 93.00 88 TRP A O 1
ATOM 706 N N . GLU A 1 89 ? -4.983 2.786 -0.454 1.00 94.00 89 GLU A N 1
ATOM 707 C CA . GLU A 1 89 ? -5.328 4.165 -0.120 1.00 94.00 89 GLU A CA 1
ATOM 708 C C . GLU A 1 89 ? -4.128 4.977 0.390 1.00 94.00 89 GLU A C 1
ATOM 710 O O . GLU A 1 89 ? -4.104 6.196 0.245 1.00 94.00 89 GLU A O 1
ATOM 715 N N . VAL A 1 90 ? -3.129 4.323 0.993 1.00 96.62 90 VAL A N 1
ATOM 716 C CA . VAL A 1 90 ? -2.053 5.004 1.737 1.00 96.62 90 VAL A CA 1
ATOM 717 C C . VAL A 1 90 ? -1.012 5.649 0.823 1.00 96.62 90 VAL A C 1
ATOM 719 O O . VAL A 1 90 ? -0.453 6.701 1.160 1.00 96.62 90 VAL A O 1
ATOM 722 N N . TRP A 1 91 ? -0.759 5.048 -0.338 1.00 96.38 91 TRP A N 1
ATOM 723 C CA . TRP A 1 91 ? 0.278 5.487 -1.269 1.00 96.38 91 TRP A CA 1
ATOM 724 C C . TRP A 1 91 ? -0.273 5.781 -2.668 1.00 96.38 91 TRP A C 1
ATOM 726 O O . TRP A 1 91 ? -1.306 5.237 -3.055 1.00 96.38 91 TRP A O 1
ATOM 736 N N . PRO A 1 92 ? 0.408 6.637 -3.456 1.00 94.00 92 PRO A N 1
ATOM 737 C CA . PRO A 1 92 ? -0.014 6.953 -4.817 1.00 94.00 92 PRO A CA 1
ATOM 738 C C . PRO A 1 92 ? -0.230 5.714 -5.697 1.00 94.00 92 PRO A C 1
ATOM 740 O O . PRO A 1 92 ? 0.612 4.818 -5.739 1.00 94.00 92 PRO A O 1
ATOM 743 N N . CYS A 1 93 ? -1.310 5.710 -6.484 1.00 91.19 93 CYS A N 1
ATOM 744 C CA . CYS A 1 93 ? -1.699 4.557 -7.299 1.00 91.19 93 CYS A CA 1
ATOM 745 C C . CYS A 1 93 ? -0.642 4.124 -8.329 1.00 91.19 93 CYS A C 1
ATOM 747 O O . CYS A 1 93 ? -0.563 2.940 -8.651 1.00 91.19 93 CYS A O 1
ATOM 749 N N . TYR A 1 94 ? 0.201 5.049 -8.812 1.00 92.12 94 TYR A N 1
ATOM 750 C CA . TYR A 1 94 ? 1.256 4.733 -9.782 1.00 92.12 94 TYR A CA 1
ATOM 751 C C . TYR A 1 94 ? 2.247 3.687 -9.253 1.00 92.12 94 TYR A C 1
ATOM 753 O O . TYR A 1 94 ? 2.827 2.955 -10.048 1.00 92.12 94 TYR A O 1
ATOM 761 N N . LEU A 1 95 ? 2.410 3.576 -7.927 1.00 95.31 95 LEU A N 1
ATOM 762 C CA . LEU A 1 95 ? 3.292 2.589 -7.297 1.00 95.31 95 LEU A CA 1
ATOM 763 C C . LEU A 1 95 ? 2.827 1.146 -7.519 1.00 95.31 95 LEU A C 1
ATOM 765 O O . LEU A 1 95 ? 3.620 0.211 -7.411 1.00 95.31 95 LEU A O 1
ATOM 769 N N . TYR A 1 96 ? 1.556 0.965 -7.870 1.00 91.62 96 TYR A N 1
ATOM 770 C CA . TYR A 1 96 ? 0.960 -0.334 -8.152 1.00 91.62 96 TYR A CA 1
ATOM 771 C C . TYR A 1 96 ? 0.758 -0.605 -9.643 1.00 91.62 96 TYR A C 1
ATOM 773 O O . TYR A 1 96 ? 0.161 -1.618 -9.998 1.00 91.62 96 TYR A O 1
ATOM 781 N N . ASN A 1 97 ? 1.231 0.289 -10.515 1.00 90.81 97 ASN A N 1
ATOM 782 C CA . ASN A 1 97 ? 1.182 0.075 -11.953 1.00 90.81 97 ASN A CA 1
ATOM 783 C C . ASN A 1 97 ? 2.209 -0.991 -12.358 1.00 90.81 97 ASN A C 1
ATOM 785 O O . ASN A 1 97 ? 3.411 -0.724 -12.382 1.00 90.81 97 ASN A O 1
ATOM 789 N N . ASP A 1 98 ? 1.735 -2.178 -12.717 1.00 91.25 98 ASP A N 1
ATOM 790 C CA . ASP A 1 98 ? 2.549 -3.320 -13.142 1.00 91.25 98 ASP A CA 1
ATOM 791 C C . ASP A 1 98 ? 2.734 -3.403 -14.670 1.00 91.25 98 ASP A C 1
ATOM 793 O O . ASP A 1 98 ? 3.347 -4.351 -15.168 1.00 91.25 98 ASP A O 1
ATOM 797 N N . ALA A 1 99 ? 2.249 -2.410 -15.428 1.00 92.44 99 ALA A N 1
ATOM 798 C CA . ALA A 1 99 ? 2.343 -2.412 -16.882 1.00 92.44 99 ALA A CA 1
ATOM 799 C C . ALA A 1 99 ? 3.806 -2.513 -17.347 1.00 92.44 99 ALA A C 1
ATOM 801 O O . ALA A 1 99 ? 4.645 -1.672 -17.012 1.00 92.44 99 ALA A O 1
ATOM 802 N N . LEU A 1 100 ? 4.101 -3.508 -18.186 1.00 90.31 100 LEU A N 1
ATOM 803 C CA . LEU A 1 100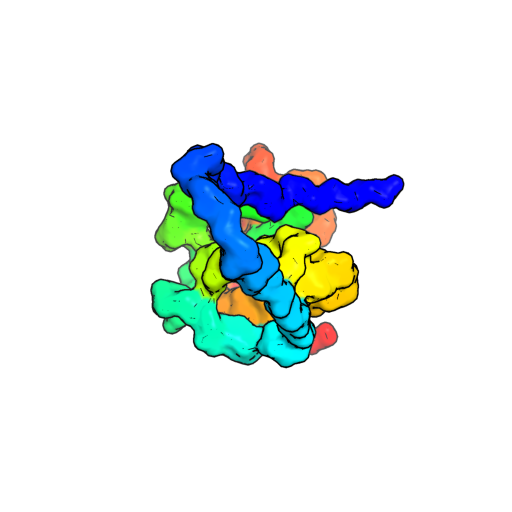 ? 5.440 -3.780 -18.724 1.00 90.31 100 LEU A CA 1
ATOM 804 C C . LEU A 1 100 ? 5.787 -2.884 -19.930 1.00 90.31 100 LEU A C 1
ATOM 806 O O . LEU A 1 100 ? 6.318 -3.346 -20.937 1.00 90.31 100 LEU A O 1
ATOM 810 N N . VAL A 1 101 ? 5.459 -1.594 -19.844 1.00 90.69 101 VAL A N 1
ATOM 811 C CA . VAL A 1 101 ? 5.695 -0.597 -20.900 1.00 90.69 101 VAL A CA 1
ATOM 812 C C . VAL A 1 101 ? 6.907 0.265 -20.574 1.00 90.69 101 VAL A C 1
ATOM 814 O O . VAL A 1 101 ? 7.171 0.551 -19.410 1.00 90.69 101 VAL A O 1
ATOM 817 N N . ALA A 1 102 ? 7.642 0.707 -21.596 1.00 88.88 102 ALA A N 1
ATOM 818 C CA . ALA A 1 102 ? 8.911 1.422 -21.429 1.00 88.88 102 ALA A CA 1
ATOM 819 C C . ALA A 1 102 ? 8.801 2.730 -20.624 1.00 88.88 102 ALA A C 1
ATOM 821 O O . ALA A 1 102 ? 9.773 3.135 -19.995 1.00 88.88 102 ALA A O 1
ATOM 822 N N . SER A 1 103 ? 7.629 3.363 -20.610 1.00 90.25 103 SER A N 1
ATOM 823 C CA . SER A 1 103 ? 7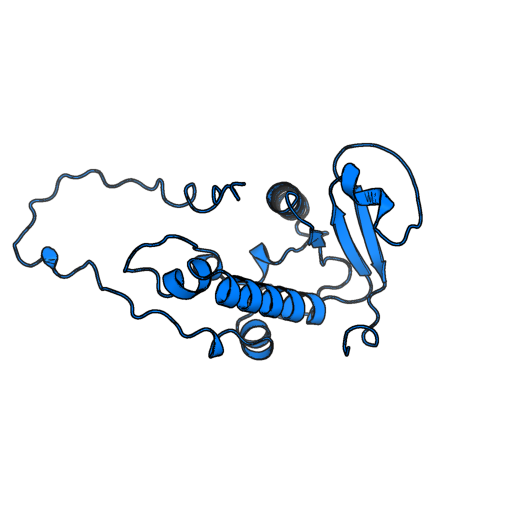.354 4.575 -19.834 1.00 9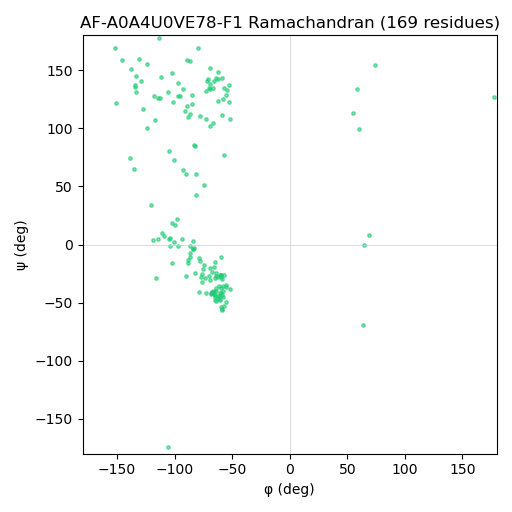0.25 103 SER A CA 1
ATOM 824 C C . SER A 1 103 ? 7.118 4.316 -18.340 1.00 90.25 103 SER A C 1
ATOM 826 O O . SER A 1 103 ? 7.153 5.260 -17.557 1.00 90.25 103 SER A O 1
ATOM 828 N N . ASN A 1 104 ? 6.897 3.065 -17.914 1.00 92.19 104 ASN A N 1
ATOM 829 C CA . ASN A 1 104 ? 6.715 2.722 -16.505 1.00 92.19 104 ASN A CA 1
ATOM 830 C C . ASN A 1 104 ? 8.082 2.473 -15.834 1.00 92.19 104 ASN A C 1
ATOM 832 O O . ASN A 1 104 ? 8.732 1.467 -16.154 1.00 92.19 104 ASN A O 1
ATOM 836 N N . PRO A 1 105 ? 8.534 3.325 -14.895 1.00 93.81 105 PRO A N 1
ATOM 837 C CA . PRO A 1 105 ? 9.809 3.123 -14.207 1.00 93.81 105 PRO A CA 1
ATOM 838 C C . PRO A 1 105 ? 9.793 1.886 -13.291 1.00 93.81 105 PRO A C 1
ATOM 840 O O . PRO A 1 105 ? 10.829 1.264 -13.075 1.00 93.81 105 PRO A O 1
ATOM 843 N N . LEU A 1 106 ? 8.618 1.440 -12.835 1.00 95.69 106 LEU A N 1
ATOM 844 C CA . LEU A 1 106 ? 8.473 0.257 -11.982 1.00 95.69 106 LEU A CA 1
ATOM 845 C C . LEU A 1 106 ? 8.427 -1.065 -12.756 1.00 95.69 106 LEU A C 1
ATOM 847 O O . LEU A 1 106 ? 8.412 -2.129 -12.137 1.00 95.69 106 LEU A O 1
ATOM 851 N N . ARG A 1 107 ? 8.435 -1.040 -14.097 1.00 95.12 107 ARG A N 1
ATOM 852 C CA . ARG A 1 107 ? 8.289 -2.254 -14.922 1.00 95.12 107 ARG A CA 1
ATOM 853 C C . ARG A 1 107 ? 9.319 -3.339 -14.602 1.00 95.12 107 ARG A C 1
ATOM 855 O O . ARG A 1 107 ? 8.987 -4.515 -14.678 1.00 95.12 107 ARG A O 1
ATOM 862 N N . CYS A 1 108 ? 10.555 -2.967 -14.249 1.00 95.06 108 CYS A N 1
ATOM 863 C CA . CYS A 1 108 ? 11.581 -3.948 -13.889 1.00 95.06 108 CYS A CA 1
ATOM 864 C C . CYS A 1 108 ? 11.304 -4.561 -12.515 1.00 95.06 108 CYS A C 1
ATOM 866 O O . CYS A 1 108 ? 11.421 -5.770 -12.361 1.00 95.06 108 CYS A O 1
ATOM 868 N N . ILE A 1 109 ? 10.887 -3.746 -11.542 1.00 96.94 109 ILE A N 1
ATOM 869 C CA . ILE A 1 109 ? 10.552 -4.221 -10.197 1.00 96.94 109 ILE A CA 1
ATOM 870 C C . ILE A 1 109 ? 9.342 -5.148 -10.250 1.00 96.94 109 ILE A C 1
ATOM 872 O O . ILE A 1 109 ? 9.397 -6.235 -9.693 1.00 96.94 109 ILE A O 1
ATOM 876 N N . HIS A 1 110 ? 8.271 -4.752 -10.941 1.00 95.44 110 HIS A N 1
ATOM 877 C CA . HIS A 1 110 ? 7.054 -5.564 -11.036 1.00 95.44 110 HIS A CA 1
ATOM 878 C C . HIS A 1 110 ? 7.192 -6.746 -11.996 1.00 95.44 110 HIS A C 1
ATOM 880 O O . HIS A 1 110 ? 6.494 -7.746 -11.828 1.00 95.44 110 HIS A O 1
ATOM 886 N N . GLY A 1 111 ? 8.080 -6.654 -12.987 1.00 93.94 111 GLY A N 1
ATOM 887 C CA . GLY A 1 111 ? 8.379 -7.732 -13.929 1.00 93.94 111 GLY A CA 1
ATOM 888 C C . GLY A 1 111 ? 9.275 -8.827 -13.347 1.00 93.94 111 GLY A C 1
ATOM 889 O O . GLY A 1 111 ? 9.154 -9.983 -13.752 1.00 93.94 111 GLY A O 1
ATOM 890 N N . ASP A 1 112 ? 10.130 -8.493 -12.379 1.00 95.75 112 ASP A N 1
ATOM 891 C CA . ASP A 1 112 ? 10.997 -9.446 -11.688 1.00 95.75 112 ASP A CA 1
ATOM 892 C C . ASP A 1 112 ? 10.341 -9.991 -10.410 1.00 95.75 112 ASP A C 1
ATOM 894 O O . ASP A 1 112 ? 9.772 -9.260 -9.602 1.00 95.75 112 ASP A O 1
ATOM 898 N N . HIS A 1 113 ? 10.398 -11.308 -10.211 1.00 94.81 113 HIS A N 1
ATOM 899 C CA . HIS A 1 113 ? 9.711 -11.946 -9.090 1.00 94.81 113 HIS A CA 1
ATOM 900 C C . HIS A 1 113 ? 10.304 -11.567 -7.724 1.00 94.81 113 HIS A C 1
ATOM 902 O O . HIS A 1 113 ? 9.540 -11.354 -6.775 1.00 94.81 113 HIS A O 1
ATOM 908 N N . ASP A 1 114 ? 11.629 -11.486 -7.614 1.00 96.12 114 ASP A N 1
ATOM 909 C CA . ASP A 1 114 ? 12.304 -11.254 -6.339 1.00 96.12 114 ASP A CA 1
ATOM 910 C C . ASP A 1 114 ? 12.243 -9.771 -5.965 1.00 96.12 114 ASP A C 1
ATOM 912 O O . ASP A 1 114 ? 11.895 -9.440 -4.831 1.00 96.12 114 ASP A O 1
ATOM 916 N N . MET A 1 115 ? 12.437 -8.872 -6.936 1.00 96.56 115 MET A N 1
ATOM 917 C CA . MET A 1 115 ? 12.250 -7.434 -6.719 1.00 96.56 115 MET A CA 1
ATOM 918 C C . MET A 1 115 ? 10.804 -7.101 -6.351 1.00 96.56 115 MET A C 1
ATOM 920 O O . MET A 1 115 ? 10.577 -6.360 -5.392 1.00 96.56 115 MET A O 1
ATOM 924 N N . ARG A 1 116 ? 9.818 -7.683 -7.049 1.00 96.44 116 ARG A N 1
ATOM 925 C CA . ARG A 1 116 ? 8.397 -7.490 -6.728 1.00 96.44 116 ARG A CA 1
ATOM 926 C C . ARG A 1 116 ? 8.077 -7.970 -5.319 1.00 96.44 116 ARG A C 1
ATOM 928 O O . ARG A 1 116 ? 7.343 -7.297 -4.596 1.00 96.44 116 ARG A O 1
ATOM 935 N N . ARG A 1 117 ? 8.624 -9.119 -4.908 1.00 94.94 117 ARG A N 1
ATOM 936 C CA . ARG A 1 117 ? 8.463 -9.623 -3.539 1.00 94.94 117 ARG A CA 1
ATOM 937 C C . ARG A 1 117 ? 9.014 -8.621 -2.527 1.00 94.94 117 ARG A C 1
ATOM 939 O O . ARG A 1 117 ? 8.265 -8.206 -1.649 1.00 94.94 117 ARG A O 1
ATOM 946 N N . THR A 1 118 ? 10.268 -8.195 -2.678 1.00 95.38 118 THR A N 1
ATOM 947 C CA . THR A 1 118 ? 10.895 -7.219 -1.773 1.00 95.38 118 THR A CA 1
ATOM 948 C C . THR A 1 118 ? 10.116 -5.902 -1.716 1.00 95.38 118 THR A C 1
ATOM 950 O O . THR A 1 118 ? 9.918 -5.349 -0.636 1.00 95.38 118 THR A O 1
ATOM 953 N N . PHE A 1 119 ? 9.611 -5.423 -2.856 1.00 97.56 119 PHE A N 1
ATOM 954 C CA . PHE A 1 119 ? 8.791 -4.215 -2.927 1.00 97.56 119 PHE A CA 1
ATOM 955 C C . PHE A 1 119 ? 7.537 -4.337 -2.054 1.00 97.56 119 PHE A C 1
ATOM 957 O O . PHE A 1 119 ? 7.328 -3.529 -1.149 1.00 97.56 119 PHE A O 1
ATOM 964 N N . TYR A 1 120 ? 6.722 -5.375 -2.272 1.00 95.44 120 TYR A N 1
ATOM 965 C CA . TYR A 1 120 ? 5.485 -5.561 -1.509 1.00 95.44 120 TYR A CA 1
ATOM 966 C C . TYR A 1 120 ? 5.730 -5.956 -0.047 1.00 95.44 120 TYR A C 1
ATOM 968 O O . TYR A 1 120 ? 4.903 -5.626 0.806 1.00 95.44 120 TYR A O 1
ATOM 976 N N . GLU A 1 121 ? 6.854 -6.601 0.278 1.00 94.31 121 GLU A N 1
ATOM 977 C CA . GLU A 1 121 ? 7.286 -6.811 1.665 1.00 94.31 121 GLU A CA 1
ATOM 978 C C . GLU A 1 121 ? 7.534 -5.473 2.374 1.00 94.31 121 GLU A C 1
ATOM 980 O O . GLU A 1 121 ? 7.009 -5.258 3.469 1.00 94.31 121 GLU A O 1
ATOM 985 N N . ASN A 1 122 ? 8.256 -4.544 1.739 1.00 96.44 122 ASN A N 1
ATOM 986 C CA . ASN A 1 122 ? 8.518 -3.219 2.305 1.00 96.44 122 ASN A CA 1
ATOM 987 C C . ASN A 1 122 ? 7.239 -2.380 2.435 1.00 96.44 122 ASN A C 1
ATOM 989 O O . ASN A 1 122 ? 7.019 -1.793 3.496 1.00 96.44 122 ASN A O 1
ATOM 993 N N . VAL A 1 123 ? 6.360 -2.389 1.421 1.00 95.88 123 VAL A N 1
ATOM 994 C CA . VAL A 1 123 ? 5.021 -1.763 1.492 1.00 95.88 123 VAL A CA 1
ATOM 995 C C . VAL A 1 123 ? 4.235 -2.318 2.683 1.00 95.88 123 VAL A C 1
ATOM 997 O O . VAL A 1 123 ? 3.704 -1.565 3.499 1.00 95.88 123 VAL A O 1
ATOM 1000 N N . SER A 1 124 ? 4.180 -3.647 2.815 1.00 93.81 124 SER A N 1
ATOM 1001 C CA . SER A 1 124 ? 3.403 -4.316 3.865 1.00 93.81 124 SER A CA 1
ATOM 1002 C C . SER A 1 124 ? 3.954 -4.024 5.259 1.00 93.81 124 SER A C 1
ATOM 1004 O O . SER A 1 124 ? 3.182 -3.777 6.187 1.00 93.81 124 SER A O 1
ATOM 1006 N N . ARG A 1 125 ? 5.285 -4.006 5.412 1.00 92.44 125 ARG A N 1
ATOM 1007 C CA . ARG A 1 125 ? 5.949 -3.644 6.671 1.00 92.44 125 ARG A CA 1
ATOM 1008 C C . ARG A 1 125 ? 5.692 -2.188 7.039 1.00 92.44 125 ARG A C 1
ATOM 1010 O O . ARG A 1 125 ? 5.333 -1.924 8.182 1.00 92.44 125 ARG A O 1
ATOM 1017 N N . ALA A 1 126 ? 5.809 -1.259 6.090 1.00 95.81 126 ALA A N 1
ATOM 1018 C CA . ALA A 1 126 ? 5.487 0.148 6.327 1.00 95.81 126 ALA A CA 1
ATOM 1019 C C . ALA A 1 126 ? 4.020 0.323 6.755 1.00 95.81 126 ALA A C 1
ATOM 1021 O O . ALA A 1 126 ? 3.734 1.028 7.720 1.00 95.81 126 ALA A O 1
ATOM 1022 N N . PHE A 1 127 ? 3.094 -0.398 6.116 1.00 96.00 127 PHE A N 1
ATOM 1023 C CA . PHE A 1 127 ? 1.674 -0.348 6.464 1.00 96.00 127 PHE A CA 1
ATOM 1024 C C . PHE A 1 127 ? 1.405 -0.898 7.874 1.00 96.00 127 PHE A C 1
ATOM 1026 O O . PHE A 1 127 ? 0.693 -0.284 8.670 1.00 96.00 127 PHE A O 1
ATOM 1033 N N . ALA A 1 128 ? 2.040 -2.019 8.230 1.00 91.88 128 ALA A N 1
ATOM 1034 C CA . ALA A 1 128 ? 2.004 -2.571 9.584 1.00 91.88 128 ALA A CA 1
ATOM 1035 C C . ALA A 1 128 ? 2.568 -1.603 10.629 1.00 91.88 128 ALA A C 1
ATOM 1037 O O . ALA A 1 128 ? 1.999 -1.467 11.713 1.00 91.88 128 ALA A O 1
ATOM 1038 N N . TRP A 1 129 ? 3.622 -0.864 10.283 1.00 92.06 129 TRP A N 1
ATOM 1039 C CA . TRP A 1 129 ? 4.192 0.177 11.135 1.00 92.06 129 TRP A CA 1
ATOM 1040 C C . TRP A 1 129 ? 3.226 1.327 11.434 1.00 92.06 129 TRP A C 1
ATOM 1042 O O . TRP A 1 129 ? 3.328 1.937 12.503 1.00 92.06 129 TRP A O 1
ATOM 1052 N N . MET A 1 130 ? 2.275 1.607 10.542 1.00 93.19 130 MET A N 1
ATOM 1053 C CA . MET A 1 130 ? 1.245 2.631 10.742 1.00 93.19 130 MET A CA 1
ATOM 1054 C C . MET A 1 130 ? 0.061 2.134 11.584 1.00 93.19 130 MET A C 1
ATOM 1056 O O . MET A 1 130 ? -0.619 2.941 12.219 1.00 93.19 130 MET A O 1
ATOM 1060 N N . ALA A 1 131 ? -0.189 0.821 11.624 1.00 92.00 131 ALA A N 1
ATOM 1061 C CA . ALA A 1 131 ? -1.328 0.236 12.326 1.00 92.00 131 ALA A CA 1
ATOM 1062 C C . ALA A 1 131 ? -1.200 0.349 13.855 1.00 92.00 131 ALA A C 1
ATOM 1064 O O . ALA A 1 131 ? -0.140 0.107 14.446 1.00 92.00 131 ALA A O 1
ATOM 1065 N N . ARG A 1 132 ? -2.305 0.689 14.530 1.00 89.06 132 ARG A N 1
ATOM 1066 C CA . ARG A 1 132 ? -2.358 0.803 15.995 1.00 89.06 132 ARG A CA 1
ATOM 1067 C C . ARG A 1 132 ? -3.614 0.201 16.587 1.00 89.06 132 ARG A C 1
ATOM 1069 O O . ARG A 1 132 ? -4.698 0.282 16.014 1.00 89.06 132 ARG A O 1
ATOM 1076 N N . LYS A 1 133 ? -3.469 -0.272 17.830 1.00 85.25 133 LYS A N 1
ATOM 1077 C CA . LYS A 1 133 ? -4.509 -0.887 18.670 1.00 85.25 133 LYS A CA 1
ATOM 1078 C C . LYS A 1 133 ? -5.042 -2.182 18.069 1.00 85.25 133 LYS A C 1
ATOM 1080 O O . LYS A 1 133 ? -4.755 -3.245 18.611 1.00 85.25 133 LYS A O 1
ATOM 1085 N N . ARG A 1 134 ? -5.780 -2.103 16.961 1.00 82.50 134 ARG A N 1
ATOM 1086 C CA . ARG A 1 134 ? -6.353 -3.251 16.257 1.00 82.50 134 ARG A CA 1
ATOM 1087 C C . ARG A 1 134 ? -6.110 -3.142 14.756 1.00 82.50 134 ARG A C 1
ATOM 1089 O O . ARG A 1 134 ? -6.160 -2.052 14.198 1.00 82.50 134 ARG A O 1
ATOM 1096 N N . ALA A 1 135 ? -5.897 -4.284 14.123 1.00 88.25 135 ALA A N 1
ATOM 1097 C CA . ALA A 1 135 ? -5.839 -4.428 12.677 1.00 88.25 135 ALA A CA 1
ATOM 1098 C C . ALA A 1 135 ? -6.767 -5.561 12.251 1.00 88.25 135 ALA A C 1
ATOM 1100 O O . ALA A 1 135 ? -6.847 -6.578 12.933 1.00 88.25 135 ALA A O 1
ATOM 1101 N N . THR A 1 136 ? -7.465 -5.398 11.139 1.00 90.00 136 THR A N 1
ATOM 1102 C CA . THR A 1 136 ? -8.347 -6.406 10.562 1.00 90.00 136 THR A CA 1
ATOM 1103 C C . THR A 1 136 ? -7.612 -7.173 9.471 1.00 90.00 136 THR A C 1
ATOM 1105 O O . THR A 1 136 ? -6.879 -6.576 8.696 1.00 90.00 136 THR A O 1
ATOM 1108 N N . VAL A 1 137 ? -7.791 -8.490 9.399 1.00 87.62 137 VAL A N 1
ATOM 1109 C CA . VAL A 1 137 ? -7.266 -9.323 8.310 1.00 87.62 137 VAL A CA 1
ATOM 1110 C C . VAL A 1 137 ? -8.436 -9.973 7.585 1.00 87.62 137 VAL A C 1
ATOM 1112 O O . VAL A 1 137 ? -9.275 -10.605 8.228 1.00 87.62 137 VAL A O 1
ATOM 1115 N N . MET A 1 138 ? -8.483 -9.829 6.262 1.00 84.81 138 MET A N 1
ATOM 1116 C CA . MET A 1 138 ? -9.427 -10.514 5.384 1.00 84.81 138 MET A CA 1
ATOM 1117 C C . MET A 1 138 ? -8.753 -11.700 4.699 1.00 84.81 138 MET A C 1
ATOM 1119 O O . MET A 1 138 ? -7.784 -11.548 3.952 1.00 84.81 138 MET A O 1
ATOM 1123 N N . HIS A 1 139 ? -9.313 -12.887 4.884 1.00 81.56 139 HIS A N 1
ATOM 1124 C CA . HIS A 1 139 ? -8.821 -14.099 4.242 1.00 81.56 139 HIS A CA 1
ATOM 1125 C C . HIS A 1 139 ? -9.958 -14.884 3.585 1.00 81.56 139 HIS A C 1
ATOM 1127 O O . HIS A 1 139 ? -11.134 -14.745 3.929 1.00 81.56 139 HIS A O 1
ATOM 1133 N N . LEU A 1 140 ? -9.591 -15.743 2.635 1.00 77.81 140 LEU A N 1
ATOM 1134 C CA . LEU A 1 140 ? -10.505 -16.736 2.083 1.00 77.81 140 LEU A CA 1
ATOM 1135 C C . LEU A 1 140 ? -10.963 -17.714 3.172 1.00 77.81 140 LEU A C 1
ATOM 1137 O O . LEU A 1 140 ? -10.208 -18.023 4.099 1.00 77.81 140 LEU A O 1
ATOM 1141 N N . LYS A 1 141 ? -12.191 -18.227 3.051 1.00 72.19 141 LYS A N 1
ATOM 1142 C CA . LYS A 1 141 ? -12.756 -19.192 4.006 1.00 72.19 141 LYS A CA 1
ATOM 1143 C C . LYS A 1 141 ? -11.929 -20.481 4.044 1.00 72.19 141 LYS A C 1
ATOM 1145 O O . LYS A 1 141 ? -11.706 -21.035 5.112 1.00 72.19 141 LYS A O 1
ATOM 1150 N N . GLU A 1 142 ? -11.398 -20.903 2.900 1.00 68.00 142 GLU A N 1
ATOM 1151 C CA . GLU A 1 142 ? -10.570 -22.107 2.771 1.00 68.00 142 GLU A CA 1
ATOM 1152 C C . GLU A 1 142 ? -9.198 -21.962 3.454 1.00 68.00 142 GLU A C 1
ATOM 1154 O O . GLU A 1 142 ? -8.562 -22.957 3.779 1.00 68.00 142 GLU A O 1
ATOM 1159 N N . GLY A 1 143 ? -8.737 -20.731 3.706 1.00 55.75 143 GLY A N 1
ATOM 1160 C CA . GLY A 1 143 ? -7.491 -20.454 4.430 1.00 55.75 143 GLY A CA 1
ATOM 1161 C C . GLY A 1 143 ? -7.651 -20.391 5.952 1.00 55.75 143 GLY A C 1
ATOM 1162 O O . GLY A 1 143 ? -6.666 -20.172 6.654 1.00 55.75 143 GLY A O 1
ATOM 1163 N N . TYR A 1 144 ? -8.873 -20.563 6.467 1.00 54.81 144 TYR A N 1
ATOM 1164 C CA . TYR A 1 144 ? -9.201 -20.355 7.880 1.00 54.81 144 TYR A CA 1
ATOM 1165 C C . TYR A 1 144 ? -8.509 -21.342 8.826 1.00 54.81 144 TYR A C 1
ATOM 1167 O O . TYR A 1 144 ? -8.221 -20.990 9.966 1.00 54.81 144 TYR A O 1
ATOM 1175 N N . GLU A 1 145 ? -8.207 -22.560 8.365 1.00 52.53 145 GLU A N 1
ATOM 1176 C CA . GLU A 1 145 ? -7.628 -23.614 9.212 1.00 52.53 145 GLU A CA 1
ATOM 1177 C C . GLU A 1 145 ? -6.144 -23.397 9.557 1.00 52.53 145 GLU A C 1
ATOM 1179 O O . GLU A 1 145 ? -5.655 -23.974 10.526 1.00 52.53 145 GLU A O 1
ATOM 1184 N N . HIS A 1 146 ? -5.434 -22.536 8.819 1.00 50.41 146 HIS A N 1
ATOM 1185 C CA . HIS A 1 146 ? -4.010 -22.244 9.045 1.00 50.41 146 HIS A CA 1
ATOM 1186 C C . HIS A 1 146 ? -3.750 -20.898 9.728 1.00 50.41 146 HIS A C 1
ATOM 1188 O O . H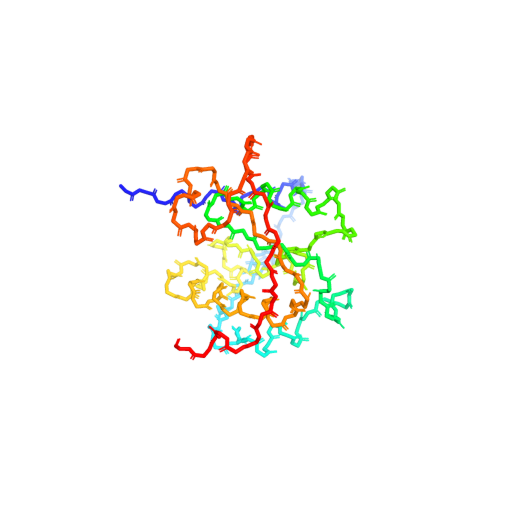IS A 1 146 ? -2.602 -20.552 10.005 1.00 50.41 146 HIS A O 1
ATOM 1194 N N . VAL A 1 147 ? -4.802 -20.134 10.022 1.00 46.91 147 VAL A N 1
ATOM 1195 C CA . VAL A 1 147 ? -4.696 -18.932 10.849 1.00 46.91 147 VAL A CA 1
ATOM 1196 C C . VAL A 1 147 ? -4.790 -19.377 12.311 1.00 46.91 147 VAL A C 1
ATOM 1198 O O . VAL A 1 147 ? -5.743 -20.085 12.636 1.00 46.91 147 VAL A O 1
ATOM 1201 N N . PRO A 1 148 ? -3.869 -18.989 13.218 1.00 43.31 148 PRO A N 1
ATOM 1202 C CA . PRO A 1 148 ? -4.018 -19.264 14.645 1.00 43.31 148 PRO A CA 1
ATOM 1203 C C . PRO A 1 148 ? -5.398 -18.778 15.121 1.00 43.31 148 PRO A C 1
ATOM 1205 O O . PRO A 1 148 ? -5.695 -17.579 15.136 1.00 43.31 148 PRO A O 1
ATOM 1208 N N . LEU A 1 149 ? -6.289 -19.733 15.394 1.00 41.78 149 LEU A N 1
ATOM 1209 C CA . LEU A 1 149 ? -7.718 -19.498 15.563 1.00 41.78 149 LEU A CA 1
ATOM 1210 C C . LEU A 1 149 ? -8.021 -18.756 16.865 1.00 41.78 149 LEU A C 1
ATOM 1212 O O . LEU A 1 149 ? -7.546 -19.108 17.937 1.00 41.78 149 LEU A O 1
ATOM 1216 N N . LEU A 1 150 ? -9.002 -17.865 16.791 1.00 32.44 150 LEU A N 1
ATOM 1217 C CA . LEU A 1 150 ? -10.134 -17.930 17.711 1.00 32.44 150 LEU A CA 1
ATOM 1218 C C . LEU A 1 150 ? -11.382 -17.918 16.797 1.00 32.44 150 LEU A C 1
ATOM 1220 O O . LEU A 1 150 ? -11.563 -17.025 15.976 1.00 32.44 150 LEU A O 1
ATOM 1224 N N . LYS A 1 151 ? -12.163 -18.998 16.819 1.00 33.31 151 LYS A N 1
ATOM 1225 C CA . LYS A 1 151 ? -13.265 -19.268 15.874 1.00 33.31 151 LYS A CA 1
ATOM 1226 C C . LYS A 1 151 ? -14.458 -18.323 16.071 1.00 33.31 151 LYS A C 1
ATOM 1228 O O . LYS A 1 151 ? -14.706 -17.929 17.206 1.00 33.31 151 LYS A O 1
ATOM 1233 N N . LEU A 1 152 ? -15.215 -18.057 14.994 1.00 33.62 152 LEU A N 1
ATOM 1234 C CA . LEU A 1 152 ? -16.682 -18.237 14.891 1.00 33.62 152 LEU A CA 1
ATOM 1235 C C . LEU A 1 152 ? -17.242 -17.762 13.523 1.00 33.62 152 LEU A C 1
ATOM 1237 O O . LEU A 1 152 ? -17.030 -16.624 13.128 1.00 33.62 152 LEU A O 1
ATOM 1241 N N . SER A 1 153 ? -17.976 -18.687 12.887 1.00 32.78 153 SER A N 1
ATOM 1242 C CA . SER A 1 153 ? -19.197 -18.585 12.056 1.00 32.78 153 SER A CA 1
ATOM 1243 C C . SER A 1 153 ? -19.315 -17.680 10.809 1.00 32.78 153 SER A C 1
ATOM 1245 O O . SER A 1 153 ? -19.443 -16.471 10.917 1.00 32.78 153 SER A O 1
ATOM 1247 N N . GLU A 1 154 ? -19.435 -18.392 9.678 1.00 38.22 154 GLU A N 1
ATOM 1248 C CA . GLU A 1 154 ? -20.269 -18.247 8.459 1.00 38.22 154 GLU A CA 1
ATOM 1249 C C . GLU A 1 154 ? -20.252 -16.995 7.546 1.00 38.22 154 GLU A C 1
ATOM 1251 O O . GLU A 1 154 ? -20.361 -15.851 7.961 1.00 38.22 154 GLU A O 1
ATOM 1256 N N . ASP A 1 155 ? -20.180 -17.337 6.250 1.00 34.53 155 ASP A N 1
ATOM 1257 C CA . ASP A 1 155 ? -20.146 -16.580 4.990 1.00 34.53 155 ASP A CA 1
ATOM 1258 C C . ASP A 1 155 ? -18.895 -15.799 4.530 1.00 34.53 155 ASP A C 1
ATOM 1260 O O . ASP A 1 155 ? -17.938 -15.553 5.256 1.00 34.53 155 ASP A O 1
ATOM 1264 N N . VAL A 1 156 ? -18.848 -15.645 3.198 1.00 46.88 156 VAL A N 1
ATOM 1265 C CA . VAL A 1 156 ? -17.690 -15.471 2.301 1.00 46.88 156 VAL A CA 1
ATOM 1266 C C . VAL A 1 156 ? -16.793 -14.296 2.697 1.00 46.88 156 VAL A C 1
ATOM 1268 O O . VAL A 1 156 ? -17.243 -13.161 2.798 1.00 46.88 156 VAL A O 1
ATOM 1271 N N . SER A 1 157 ? -15.487 -14.572 2.818 1.00 48.12 157 SER A N 1
ATOM 1272 C CA . SER A 1 157 ? -14.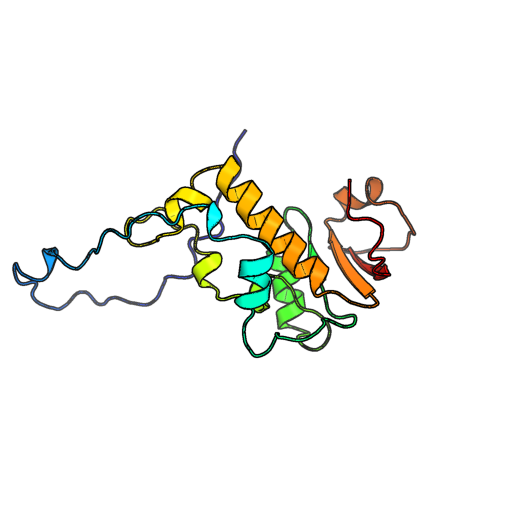438 -13.676 3.346 1.00 48.12 157 SER A CA 1
ATOM 1273 C C . SER A 1 157 ? -14.690 -13.251 4.795 1.00 48.12 157 SER A C 1
ATOM 1275 O O . SER A 1 157 ? -15.427 -12.316 5.084 1.00 48.12 157 SER A O 1
ATOM 1277 N N . VAL A 1 158 ? -14.006 -13.918 5.723 1.00 53.78 158 VAL A N 1
ATOM 1278 C CA . VAL A 1 158 ? -14.066 -13.570 7.144 1.00 53.78 158 VAL A CA 1
ATOM 1279 C C . VAL A 1 158 ? -13.051 -12.458 7.395 1.00 53.78 158 VAL A C 1
ATOM 1281 O O . VAL A 1 158 ? -11.857 -12.618 7.130 1.00 53.78 158 VAL A O 1
ATOM 1284 N N . SER A 1 159 ? -13.525 -11.317 7.889 1.00 50.34 159 SER A N 1
ATOM 1285 C CA . SER A 1 159 ? -12.675 -10.236 8.383 1.00 50.34 159 SER A CA 1
ATOM 1286 C C . SER A 1 159 ? -12.549 -10.348 9.897 1.00 50.34 159 SER A C 1
ATOM 1288 O O . SER A 1 159 ? -13.563 -10.417 10.595 1.00 50.34 159 SER A O 1
ATOM 1290 N N . ARG A 1 160 ? -11.325 -10.344 10.428 1.00 57.44 160 ARG A N 1
ATOM 1291 C CA . ARG A 1 160 ? -11.106 -10.476 11.872 1.00 57.44 160 ARG A CA 1
ATOM 1292 C C . ARG A 1 160 ? -10.102 -9.475 12.398 1.00 57.44 160 ARG A C 1
ATOM 1294 O O . ARG A 1 160 ? -9.049 -9.309 11.799 1.00 57.44 160 ARG A O 1
ATOM 1301 N N . SER A 1 161 ? -10.413 -8.842 13.526 1.00 60.69 161 SER A N 1
ATOM 1302 C CA . SER A 1 161 ? -9.535 -7.842 14.131 1.00 60.69 161 SER A CA 1
ATOM 1303 C C . SER A 1 161 ? -8.634 -8.434 15.215 1.00 60.69 161 SER A C 1
ATOM 1305 O O . SER A 1 161 ? -9.121 -9.032 16.176 1.00 60.69 161 SER A O 1
ATOM 1307 N N . TYR A 1 162 ? -7.335 -8.194 15.095 1.00 64.38 162 TYR A N 1
ATOM 1308 C CA . TYR A 1 162 ? -6.270 -8.640 15.987 1.00 64.38 162 TYR A CA 1
ATOM 1309 C C . TYR A 1 162 ? -5.661 -7.440 16.720 1.00 64.38 162 TYR A C 1
ATOM 1311 O O . TYR A 1 162 ? -5.562 -6.366 16.121 1.00 64.38 162 TYR A O 1
ATOM 1319 N N . PRO A 1 163 ? -5.260 -7.578 17.996 1.00 58.19 163 PRO A N 1
ATOM 1320 C CA . PRO A 1 163 ? -4.473 -6.550 18.663 1.00 58.19 163 PRO A CA 1
ATOM 1321 C C . PRO A 1 163 ? -3.095 -6.421 17.998 1.00 58.19 163 PRO A C 1
ATOM 1323 O O . PRO A 1 163 ? -2.492 -7.423 17.622 1.00 58.19 163 PRO A O 1
ATOM 1326 N N . VAL A 1 164 ? -2.591 -5.195 17.863 1.00 52.84 164 VAL A N 1
ATOM 1327 C CA . VAL A 1 164 ? -1.249 -4.940 17.313 1.00 52.84 164 VAL A CA 1
ATOM 1328 C C . VAL A 1 164 ? -0.233 -4.916 18.457 1.00 52.84 164 VAL A C 1
ATOM 1330 O O . VAL A 1 164 ? -0.283 -4.016 19.296 1.00 52.84 164 VAL A O 1
ATOM 1333 N N . THR A 1 165 ? 0.696 -5.875 18.489 1.00 53.75 165 THR A N 1
ATOM 1334 C CA . THR A 1 165 ? 1.870 -5.878 19.381 1.00 53.75 165 THR A CA 1
ATOM 1335 C C . THR A 1 165 ? 3.124 -5.534 18.568 1.00 53.75 165 THR A C 1
ATOM 1337 O O . THR A 1 165 ? 3.329 -6.076 17.482 1.00 53.75 165 THR A O 1
ATOM 1340 N N . ARG A 1 166 ? 3.951 -4.589 19.047 1.00 47.09 166 ARG A N 1
ATOM 1341 C CA . ARG A 1 166 ? 5.173 -4.156 18.329 1.00 47.09 166 ARG A CA 1
ATOM 1342 C C . ARG A 1 166 ? 6.311 -5.179 18.422 1.00 47.09 166 ARG A C 1
ATOM 1344 O O . ARG A 1 166 ? 7.153 -5.203 17.537 1.00 47.09 166 ARG A O 1
ATOM 1351 N N . ASP A 1 167 ? 6.273 -6.066 19.414 1.00 42.41 167 ASP A N 1
ATOM 1352 C CA . ASP A 1 167 ? 7.405 -6.929 19.790 1.00 42.41 167 ASP A CA 1
ATOM 1353 C C . ASP A 1 167 ? 7.537 -8.224 18.957 1.00 42.41 167 ASP A C 1
ATOM 1355 O O . ASP A 1 167 ? 8.388 -9.056 19.244 1.00 42.41 167 ASP A O 1
ATOM 1359 N N . GLY A 1 168 ? 6.684 -8.436 17.947 1.00 35.97 168 GLY A N 1
ATOM 1360 C CA . GLY A 1 168 ? 6.609 -9.699 17.193 1.00 35.97 168 GLY A CA 1
ATOM 1361 C C . GLY A 1 168 ? 7.221 -9.696 15.788 1.00 35.97 168 GLY A C 1
ATOM 1362 O O . GLY A 1 168 ? 7.055 -10.682 15.078 1.00 35.97 168 GLY A O 1
ATOM 1363 N N . TRP A 1 169 ? 7.859 -8.603 15.353 1.00 39.66 169 TRP A N 1
ATOM 1364 C CA . TRP A 1 169 ? 8.242 -8.394 13.941 1.00 39.66 169 TRP A CA 1
ATOM 1365 C C . TRP A 1 169 ? 9.757 -8.366 13.684 1.00 39.66 169 TRP A C 1
ATOM 1367 O O . TRP A 1 169 ? 10.179 -8.128 12.554 1.00 39.66 169 TRP A O 1
ATOM 1377 N N . GLU A 1 170 ? 10.563 -8.632 14.713 1.00 27.59 170 GLU A N 1
ATOM 1378 C CA . GLU A 1 170 ? 12.015 -8.810 14.627 1.00 27.59 170 GLU A CA 1
ATOM 1379 C C . GLU A 1 170 ? 12.363 -10.304 14.748 1.00 27.59 170 GLU A C 1
ATOM 1381 O O . GLU A 1 170 ? 12.717 -10.780 15.824 1.00 27.59 170 GLU A O 1
ATOM 1386 N N . THR A 1 171 ? 12.238 -11.062 13.655 1.00 33.94 171 THR A N 1
ATOM 1387 C CA . THR A 1 171 ? 12.902 -12.370 13.480 1.00 33.94 171 THR A CA 1
ATOM 1388 C C . THR A 1 171 ? 13.289 -12.571 12.030 1.00 33.94 171 THR A C 1
ATOM 1390 O O . THR A 1 171 ? 12.389 -12.383 11.177 1.00 33.94 171 THR A O 1
#

Solvent-accessible surface area (backbone atoms only — not comparable to full-atom values): 10555 Å² total; per-residue (Å²): 143,79,83,83,86,78,82,63,78,80,84,72,89,69,89,78,82,92,77,73,91,81,55,92,76,65,76,69,76,73,54,68,40,68,62,55,63,69,85,65,54,38,40,67,47,48,62,73,58,38,35,78,95,52,72,57,73,31,68,52,20,28,39,48,60,42,87,94,24,56,65,65,51,48,57,49,18,73,76,34,64,92,54,26,41,43,74,76,76,36,39,67,67,72,81,70,50,50,50,85,44,57,64,38,30,47,19,57,31,56,68,32,72,66,48,32,48,52,43,53,50,22,53,50,51,31,53,55,70,35,42,30,67,25,34,29,40,31,35,50,66,89,56,52,86,78,45,92,76,82,87,84,86,88,72,86,54,50,70,46,76,43,76,62,68,85,88,79,76,87,126

pLDDT: mean 74.93, std 24.23, range [24.72, 98.0]

Organism: NCBI:txid329884

Secondary structure (DSSP, 8-state):
------SSGGG--------SPPPTTGGG-S--PPPPPGGG--HHHHHHT--GGG-S-EETTEEEE-TT-HHHHHHHHHH-TTT-B-HHHHS-GGGG-----TT-TTHHHHHSHHHHHHHHHHHHHHHHHHEESEEEEEE-GGGGGGS-------SSSEEEEEE--GGGS--

Nearest PDB structures (foldseek):
  3gh3-assembly1_A  TM=4.947E-01  e=9.434E-01  Bos taurus
  6j0w-assembly2_B  TM=4.635E-01  e=4.824E+00  Saccharomyces cerevisiae S288C
  8gxn-assembly1_B  TM=3.923E-01  e=5.823E+00  Theaceae

Sequence (171 aa):
MGFDSGYGSDMFKGGFDGSGDVTPQDLEFNSIATCDPISIYTIEWFLAHTLPAYRHELHNTALFYTRRTSGPARDLAERHPDQYTTIWEVWPCYLYNDALVASNPLRCIHGDHDMRRTFYENVSRAFAWMARKRATVMHLKEGYEHVPLLKLSEDVSVSRSYPVTRDGWET

Mean predicted aligned error: 12.87 Å

Foldseek 3Di:
DDDPPPDQPPPPPDDDPPDDDDDPVNVPPLPQAAADDLVCQALVNLLVQWDPVLVAAAEQAEEAEDPPCPVVLVVVCVVPVVHHDYLCNGHDVLLVNCDCGRSRNNVVQSVDPVSVVSNVVSSVVSSLVRYAQKHKYWYAPVCQVVPPDDDDDDDGIDIDIDGRDPPPPDD